Protein AF-A0AAV4AKH5-F1 (afdb_monomer_lite)

Sequence (74 aa):
MFYGQDERWEDGCDYNCQCVDASKGHYQCAAKCLTFRDLPPECSVLPAPQGKCCPIINCPQGIVVNYPDGYQPQ

Structure (mmCIF, N/CA/C/O backbone):
data_AF-A0AAV4AKH5-F1
#
_entry.id   AF-A0AAV4AKH5-F1
#
loop_
_atom_site.group_PDB
_atom_site.id
_atom_site.type_symbol
_atom_site.label_atom_id
_atom_site.label_alt_id
_atom_site.label_comp_id
_atom_site.label_asym_id
_atom_site.label_entity_id
_atom_site.label_seq_id
_atom_site.pdbx_PDB_ins_code
_atom_site.Cartn_x
_atom_site.Cartn_y
_atom_site.Cartn_z
_atom_site.occupancy
_atom_site.B_iso_or_equiv
_atom_site.auth_seq_id
_atom_site.auth_comp_id
_atom_site.auth_asym_id
_atom_site.auth_atom_id
_atom_site.pdbx_PDB_model_num
ATOM 1 N N . MET A 1 1 ? 17.987 5.834 -20.126 1.00 46.09 1 MET A N 1
ATOM 2 C CA . MET A 1 1 ? 17.844 4.455 -19.625 1.00 46.09 1 MET A CA 1
ATOM 3 C C . MET A 1 1 ? 16.354 4.211 -19.566 1.00 46.09 1 MET A C 1
ATOM 5 O O . MET A 1 1 ? 15.696 4.791 -18.718 1.00 46.09 1 MET A O 1
ATOM 9 N N . PHE A 1 2 ? 15.820 3.555 -20.593 1.00 54.47 2 PHE A N 1
ATOM 10 C CA . PHE A 1 2 ? 14.394 3.272 -20.723 1.00 54.47 2 PHE A CA 1
ATOM 11 C C . PHE A 1 2 ? 14.228 1.814 -20.321 1.00 54.47 2 PHE A C 1
ATOM 13 O O . PHE A 1 2 ? 14.877 0.964 -20.928 1.00 54.47 2 PHE A O 1
ATOM 20 N N . TYR A 1 3 ? 13.466 1.578 -19.257 1.00 57.62 3 TYR A N 1
ATOM 21 C CA . TYR A 1 3 ? 13.120 0.258 -18.736 1.00 57.62 3 TYR A CA 1
ATOM 22 C C . TYR A 1 3 ? 12.845 -0.720 -19.888 1.00 57.62 3 TYR A C 1
ATOM 24 O O . TYR A 1 3 ? 12.143 -0.366 -20.845 1.00 57.62 3 TYR A O 1
ATOM 32 N N . GLY A 1 4 ? 13.439 -1.916 -19.833 1.00 65.44 4 GLY A N 1
ATOM 33 C CA . GLY A 1 4 ? 13.254 -2.945 -20.853 1.00 65.44 4 GLY A CA 1
ATOM 34 C C . GLY A 1 4 ? 11.777 -3.300 -21.041 1.00 65.44 4 GLY A C 1
ATOM 35 O O . GLY A 1 4 ? 10.956 -3.133 -20.139 1.00 65.44 4 GLY A O 1
ATOM 36 N N . GLN A 1 5 ? 11.402 -3.782 -22.226 1.00 72.88 5 GLN A N 1
ATOM 37 C CA . GLN A 1 5 ? 10.063 -4.347 -22.404 1.00 72.88 5 GLN A CA 1
ATOM 38 C C . GLN A 1 5 ? 9.890 -5.545 -21.459 1.00 72.88 5 GLN A C 1
ATOM 40 O O . GLN A 1 5 ? 10.831 -6.319 -21.288 1.00 72.88 5 GLN A O 1
ATOM 45 N N . ASP A 1 6 ? 8.727 -5.643 -20.809 1.00 70.25 6 ASP A N 1
ATOM 46 C CA . ASP A 1 6 ? 8.430 -6.588 -19.723 1.00 70.25 6 ASP A CA 1
ATOM 47 C C . ASP A 1 6 ? 9.236 -6.396 -18.429 1.00 70.25 6 ASP A C 1
ATOM 49 O O . ASP A 1 6 ? 9.099 -7.180 -17.486 1.00 70.25 6 ASP A O 1
ATOM 53 N N . GLU A 1 7 ? 10.028 -5.328 -18.327 1.00 78.44 7 GLU A N 1
ATOM 54 C CA . GLU A 1 7 ? 10.730 -4.999 -17.094 1.00 78.44 7 GLU A CA 1
ATOM 55 C C . GLU A 1 7 ? 9.722 -4.592 -16.016 1.00 78.44 7 GLU A C 1
ATOM 57 O O . GLU A 1 7 ? 8.853 -3.739 -16.228 1.00 78.44 7 GLU A O 1
ATOM 62 N N . ARG A 1 8 ? 9.824 -5.241 -14.855 1.00 78.38 8 ARG A N 1
ATOM 63 C CA . ARG A 1 8 ? 9.026 -4.932 -13.670 1.00 78.38 8 ARG A CA 1
ATOM 64 C C . ARG A 1 8 ? 9.921 -4.249 -12.661 1.00 78.38 8 ARG A C 1
ATOM 66 O O . ARG A 1 8 ? 10.981 -4.775 -12.328 1.00 78.38 8 ARG A O 1
ATOM 73 N N . TRP A 1 9 ? 9.483 -3.103 -12.173 1.00 78.81 9 TRP A N 1
ATOM 74 C CA . TRP A 1 9 ? 10.126 -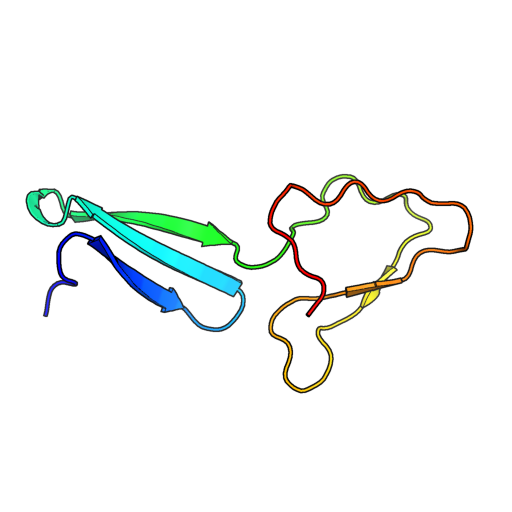2.419 -11.072 1.00 78.81 9 TRP A CA 1
ATOM 75 C C . TRP A 1 9 ? 9.112 -2.130 -9.985 1.00 78.81 9 TRP A C 1
ATOM 77 O O . TRP A 1 9 ? 7.924 -1.887 -10.199 1.00 78.81 9 TRP A O 1
ATOM 87 N N . GLU A 1 10 ? 9.630 -2.165 -8.779 1.00 76.81 10 GLU A N 1
ATOM 88 C CA . GLU A 1 10 ? 8.873 -1.970 -7.571 1.00 76.81 10 GLU A CA 1
ATOM 89 C C . GLU A 1 10 ? 9.171 -0.554 -7.095 1.00 76.81 10 GLU A C 1
ATOM 91 O O . GLU A 1 10 ? 10.272 -0.277 -6.617 1.00 76.81 10 GLU A O 1
ATOM 96 N N . ASP A 1 11 ? 8.212 0.358 -7.270 1.00 69.62 11 ASP A N 1
ATOM 97 C CA . ASP A 1 11 ? 8.330 1.728 -6.773 1.00 69.62 11 ASP A CA 1
ATOM 98 C C . ASP A 1 11 ? 8.006 1.708 -5.272 1.00 69.62 11 ASP A C 1
ATOM 100 O O . ASP A 1 11 ? 6.887 1.944 -4.810 1.00 69.62 11 ASP A O 1
ATOM 104 N N . GLY A 1 12 ? 8.993 1.233 -4.511 1.00 70.75 12 GLY A N 1
ATOM 105 C CA . GLY A 1 12 ? 8.888 0.999 -3.080 1.00 70.75 12 GLY A CA 1
ATOM 106 C C . GLY A 1 12 ? 7.891 -0.104 -2.707 1.00 70.75 12 GLY A C 1
ATOM 107 O O . GLY A 1 12 ? 7.887 -1.213 -3.259 1.00 70.75 12 GLY A O 1
ATOM 108 N N . CYS A 1 13 ? 7.081 0.197 -1.694 1.00 66.94 13 CYS A N 1
ATOM 109 C CA . CYS A 1 13 ? 6.128 -0.732 -1.093 1.00 66.94 13 CYS A CA 1
ATOM 110 C C . CYS A 1 13 ? 4.692 -0.561 -1.604 1.00 66.94 13 CYS A C 1
ATOM 112 O O . CYS A 1 13 ? 3.894 -1.481 -1.448 1.00 66.94 13 CYS A O 1
ATOM 114 N N . ASP A 1 14 ? 4.376 0.564 -2.244 1.00 63.34 14 ASP A N 1
ATOM 115 C CA . ASP A 1 14 ? 3.008 0.899 -2.640 1.00 63.34 14 ASP A CA 1
ATOM 116 C C . ASP A 1 14 ? 2.647 0.358 -4.029 1.00 63.34 14 ASP A C 1
ATOM 118 O O . ASP A 1 14 ? 1.555 -0.187 -4.213 1.00 63.34 14 ASP A O 1
ATOM 122 N N . TYR A 1 15 ? 3.562 0.442 -5.003 1.00 71.06 15 TYR A N 1
ATOM 123 C CA . TYR A 1 15 ? 3.261 0.133 -6.403 1.00 71.06 15 TYR A CA 1
ATOM 124 C C . TYR A 1 15 ? 4.286 -0.806 -7.044 1.00 71.06 15 TYR A C 1
ATOM 126 O O . TYR A 1 15 ? 5.494 -0.718 -6.832 1.00 71.06 15 TYR A O 1
ATOM 134 N N . ASN A 1 16 ? 3.781 -1.725 -7.860 1.00 81.06 16 ASN A N 1
ATOM 135 C CA . ASN A 1 16 ? 4.553 -2.572 -8.752 1.00 81.06 16 ASN A CA 1
ATOM 136 C C . ASN A 1 16 ? 4.219 -2.156 -10.180 1.00 81.06 16 ASN A C 1
ATOM 138 O O . ASN A 1 16 ? 3.088 -2.322 -10.641 1.00 81.06 16 ASN A O 1
ATOM 142 N N . CYS A 1 17 ? 5.199 -1.587 -10.862 1.00 83.69 17 CYS A N 1
ATOM 143 C CA . CYS A 1 17 ? 5.070 -1.107 -12.221 1.00 83.69 17 CYS A CA 1
ATOM 144 C C . CYS A 1 17 ? 5.706 -2.102 -13.185 1.00 83.69 17 CYS A C 1
ATOM 146 O O . CYS A 1 17 ? 6.815 -2.579 -12.973 1.00 83.69 17 CYS A O 1
ATOM 148 N N . GLN A 1 18 ? 4.992 -2.421 -14.258 1.00 85.50 18 GLN A N 1
ATOM 149 C CA . GLN A 1 18 ? 5.485 -3.244 -15.352 1.00 85.50 18 GLN A CA 1
ATOM 150 C C . GLN A 1 18 ? 5.479 -2.436 -16.646 1.00 85.50 18 GLN A C 1
ATOM 152 O O . GLN A 1 18 ? 4.454 -1.870 -17.025 1.00 85.50 18 GLN A O 1
ATOM 157 N N . CYS A 1 19 ? 6.594 -2.428 -17.371 1.00 83.50 19 CYS A N 1
ATOM 158 C CA . CYS A 1 19 ? 6.629 -1.944 -18.745 1.00 83.50 19 CYS A CA 1
ATOM 159 C C . CYS A 1 19 ? 5.918 -2.964 -19.641 1.00 83.50 19 CYS A C 1
ATOM 161 O O . CYS A 1 19 ? 6.449 -4.042 -19.896 1.00 83.50 19 CYS A O 1
ATOM 163 N N . VAL A 1 20 ? 4.709 -2.645 -20.099 1.00 84.25 20 VAL A N 1
ATOM 164 C CA . VAL A 1 20 ? 3.952 -3.517 -21.014 1.00 84.25 20 VAL A CA 1
ATOM 165 C C . VAL A 1 20 ? 4.347 -3.262 -22.470 1.00 84.25 20 VAL A C 1
ATOM 167 O O . VAL A 1 20 ? 4.358 -4.176 -23.287 1.00 84.25 20 VAL A O 1
ATOM 170 N N . ASP A 1 21 ? 4.733 -2.027 -22.796 1.00 81.50 21 ASP A N 1
ATOM 171 C CA . ASP A 1 21 ? 5.016 -1.611 -24.166 1.00 81.50 21 ASP A CA 1
ATOM 172 C C . ASP A 1 21 ? 6.105 -0.528 -24.200 1.00 81.50 21 ASP A C 1
ATOM 174 O O . ASP A 1 21 ? 5.830 0.673 -24.257 1.00 81.50 21 ASP A O 1
ATOM 178 N N . ALA A 1 22 ? 7.374 -0.951 -24.198 1.00 77.44 22 ALA A N 1
ATOM 179 C CA . ALA A 1 22 ? 8.518 -0.034 -24.214 1.00 77.44 22 ALA A CA 1
ATOM 180 C C . ALA A 1 22 ? 8.574 0.811 -25.499 1.00 77.44 22 ALA A C 1
ATOM 182 O O . ALA A 1 22 ? 8.913 1.991 -25.449 1.00 77.44 22 ALA A O 1
ATOM 183 N N . SER A 1 23 ? 8.171 0.248 -26.648 1.00 79.94 23 SER A N 1
ATOM 184 C CA . SER A 1 23 ? 8.148 0.962 -27.936 1.00 79.94 23 SER A CA 1
ATOM 185 C C . SER A 1 23 ? 7.146 2.117 -27.984 1.00 79.94 23 SER A C 1
ATOM 187 O O . SER A 1 23 ? 7.325 3.045 -28.769 1.00 79.94 23 SER A O 1
ATOM 189 N N . LYS A 1 24 ? 6.097 2.073 -27.153 1.00 80.12 24 LYS A N 1
ATOM 190 C CA . LYS A 1 24 ? 5.103 3.150 -27.021 1.00 80.12 24 LYS A CA 1
ATOM 191 C C . LYS A 1 24 ? 5.241 3.930 -25.709 1.00 80.12 24 LYS A C 1
ATOM 193 O O . LYS A 1 24 ? 4.493 4.879 -25.499 1.00 80.12 24 LYS A O 1
ATOM 198 N N . GLY A 1 25 ? 6.158 3.530 -24.825 1.00 76.88 25 GLY A N 1
ATOM 199 C CA . GLY A 1 25 ? 6.287 4.083 -23.476 1.00 76.88 25 GLY A CA 1
ATOM 200 C C . GLY A 1 25 ? 5.112 3.750 -22.550 1.00 76.88 25 GLY A C 1
ATOM 201 O O . GLY A 1 25 ? 4.860 4.489 -21.603 1.00 76.88 25 GLY A O 1
ATOM 202 N N . HIS A 1 26 ? 4.371 2.670 -22.815 1.00 81.31 26 HIS A N 1
ATOM 203 C CA . HIS A 1 26 ? 3.281 2.228 -21.950 1.00 81.31 26 HIS A CA 1
ATOM 204 C C . HIS A 1 26 ? 3.820 1.357 -20.815 1.00 81.31 26 HIS A C 1
ATOM 206 O O . HIS A 1 26 ? 4.401 0.291 -21.030 1.00 81.31 26 HIS A O 1
ATOM 212 N N . TYR A 1 27 ? 3.547 1.788 -19.592 1.00 83.75 27 TYR A N 1
ATOM 213 C CA . TYR A 1 27 ? 3.789 1.034 -18.374 1.00 83.75 27 TYR A CA 1
ATOM 214 C C . TYR A 1 27 ? 2.499 0.967 -17.561 1.00 83.75 27 TYR A C 1
ATOM 216 O O . TYR A 1 27 ? 1.665 1.873 -17.601 1.00 83.75 27 TYR A O 1
ATOM 224 N N . GLN A 1 28 ? 2.311 -0.135 -16.851 1.00 82.25 28 GLN A N 1
ATOM 225 C CA . GLN A 1 28 ? 1.142 -0.398 -16.035 1.00 82.25 28 GLN A CA 1
ATOM 226 C C . GLN A 1 28 ? 1.593 -0.585 -14.591 1.00 82.25 28 GLN A C 1
ATOM 228 O O . GLN A 1 28 ? 2.315 -1.527 -14.276 1.00 82.25 28 GLN A O 1
ATOM 233 N N . CYS A 1 29 ? 1.185 0.338 -13.723 1.00 79.06 29 CYS A N 1
ATOM 234 C CA . CYS A 1 29 ? 1.430 0.253 -12.290 1.00 79.06 29 CYS A CA 1
ATOM 235 C C . CYS A 1 29 ? 0.205 -0.325 -11.595 1.00 79.06 29 CYS A C 1
ATOM 237 O O . CYS A 1 29 ? -0.888 0.235 -11.680 1.00 79.06 29 CYS A O 1
ATOM 239 N N . ALA A 1 30 ? 0.397 -1.441 -10.905 1.00 76.44 30 ALA A N 1
ATOM 240 C CA . ALA A 1 30 ? -0.587 -2.021 -10.011 1.00 76.44 30 ALA A CA 1
ATOM 241 C C . ALA A 1 30 ? -0.175 -1.734 -8.565 1.00 76.44 30 ALA A C 1
ATOM 243 O O . ALA A 1 30 ? 1.006 -1.811 -8.225 1.00 76.44 30 ALA A O 1
ATOM 244 N N . ALA A 1 31 ? -1.139 -1.400 -7.706 1.00 73.00 31 ALA A N 1
ATOM 245 C CA . ALA A 1 31 ? -0.874 -1.323 -6.275 1.00 73.00 31 ALA A CA 1
ATOM 246 C C . ALA A 1 31 ? -0.455 -2.715 -5.783 1.00 73.00 31 ALA A C 1
ATOM 248 O O . ALA A 1 31 ? -1.145 -3.701 -6.042 1.00 73.00 31 ALA A O 1
ATOM 249 N N . LYS A 1 32 ? 0.684 -2.801 -5.095 1.00 73.75 32 LYS A N 1
ATOM 250 C CA . LYS A 1 32 ? 1.144 -4.051 -4.470 1.00 73.75 32 LYS A CA 1
ATOM 251 C C . LYS A 1 32 ? 0.232 -4.473 -3.333 1.00 73.75 32 LYS A C 1
ATOM 253 O O . LYS A 1 32 ? 0.060 -5.657 -3.060 1.00 73.75 32 LYS A O 1
ATOM 258 N N . CYS A 1 33 ? -0.310 -3.475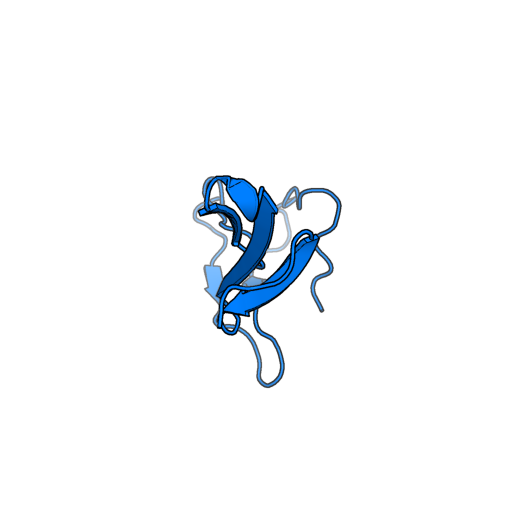 -2.653 1.00 73.38 33 CYS A N 1
ATOM 259 C CA . CYS A 1 33 ? -1.092 -3.654 -1.455 1.00 73.38 33 CYS A CA 1
ATOM 260 C C . CYS A 1 33 ? -2.576 -3.532 -1.741 1.00 73.38 33 CYS A C 1
ATOM 262 O O . CYS A 1 33 ? -3.007 -2.781 -2.621 1.00 73.38 33 CYS A O 1
ATOM 264 N N . LEU A 1 34 ? -3.370 -4.254 -0.950 1.00 69.94 34 LEU A N 1
ATOM 265 C CA . LEU A 1 34 ? -4.810 -4.140 -1.052 1.00 69.94 34 LEU A CA 1
ATOM 266 C C . LEU A 1 34 ? -5.255 -2.735 -0.687 1.00 69.94 34 LEU A C 1
ATOM 268 O O . LEU A 1 34 ? -4.966 -2.234 0.398 1.00 69.94 34 LEU A O 1
ATOM 272 N N . THR A 1 35 ? -6.033 -2.133 -1.576 1.00 68.19 35 THR A N 1
ATOM 273 C CA . THR A 1 35 ? -6.804 -0.951 -1.221 1.00 68.19 35 THR A CA 1
ATOM 274 C C . THR A 1 35 ? -8.153 -1.418 -0.702 1.00 68.19 35 THR A C 1
ATOM 276 O O . THR A 1 35 ? -9.032 -1.806 -1.470 1.00 68.19 35 THR A O 1
ATOM 279 N N . PHE A 1 36 ? -8.316 -1.402 0.614 1.00 72.38 36 PHE A N 1
ATOM 280 C CA . PHE A 1 36 ? -9.582 -1.725 1.256 1.00 72.38 36 PHE A CA 1
ATOM 281 C C . PHE A 1 36 ? -10.579 -0.575 1.041 1.00 72.38 36 PHE A C 1
ATOM 283 O O . PHE A 1 36 ? -10.624 0.366 1.827 1.00 72.38 36 PHE A O 1
ATOM 290 N N . ARG A 1 37 ? -11.336 -0.603 -0.065 1.00 64.81 37 ARG A N 1
ATOM 291 C CA . ARG A 1 37 ? -12.397 0.388 -0.343 1.00 64.81 37 ARG A CA 1
ATOM 292 C C . ARG A 1 37 ? -13.716 0.066 0.356 1.00 64.81 37 ARG A C 1
ATOM 294 O O . ARG A 1 37 ? -14.379 0.981 0.823 1.00 64.81 37 ARG A O 1
ATOM 301 N N . ASP A 1 38 ? -14.042 -1.218 0.462 1.00 68.69 38 ASP A N 1
ATOM 302 C CA . ASP A 1 38 ? -15.271 -1.731 1.080 1.00 68.69 38 ASP A CA 1
ATOM 303 C C . ASP A 1 38 ? -14.949 -2.465 2.386 1.00 68.69 38 ASP A C 1
ATOM 305 O O . ASP A 1 38 ? -15.326 -3.617 2.600 1.00 68.69 38 ASP A O 1
ATOM 309 N N . LEU A 1 39 ? -14.176 -1.815 3.258 1.00 74.25 39 LEU A N 1
ATOM 310 C CA . LEU A 1 39 ? -13.959 -2.336 4.600 1.00 74.25 39 LEU A CA 1
ATOM 311 C C . LEU A 1 39 ? -15.134 -1.915 5.492 1.00 74.25 39 LEU A C 1
ATOM 313 O O . LEU A 1 39 ? -15.480 -0.730 5.506 1.00 74.25 39 LEU A O 1
ATOM 317 N N . PRO A 1 40 ? -15.751 -2.838 6.249 1.00 77.62 40 PRO A N 1
ATOM 318 C CA . PRO A 1 40 ? -16.768 -2.450 7.211 1.00 77.62 40 PRO A CA 1
ATOM 319 C C . PRO A 1 40 ? -16.156 -1.529 8.281 1.00 77.62 40 PRO A C 1
ATOM 321 O O . PRO A 1 40 ? -14.973 -1.660 8.607 1.00 77.62 40 PRO A O 1
ATOM 324 N N . PRO A 1 41 ? -16.944 -0.597 8.844 1.00 78.50 41 PRO A N 1
ATOM 325 C CA . PRO A 1 41 ? -16.449 0.461 9.735 1.00 78.50 41 PRO A CA 1
ATOM 326 C C . PRO A 1 41 ? -15.863 -0.063 11.052 1.00 78.50 41 PRO A C 1
ATOM 328 O O . PRO A 1 41 ? -15.211 0.673 11.785 1.00 78.50 41 PRO A O 1
ATOM 331 N N . GLU A 1 42 ? -16.110 -1.331 11.366 1.00 83.12 42 GLU A N 1
ATOM 332 C CA . GLU A 1 42 ? -15.554 -2.033 12.518 1.00 83.12 42 GLU A CA 1
ATOM 333 C C . GLU A 1 42 ? -14.124 -2.551 12.296 1.00 83.12 42 GLU A C 1
ATOM 335 O O . GLU A 1 42 ? -13.447 -2.916 13.255 1.00 83.12 42 GLU A O 1
ATOM 340 N N . CYS A 1 43 ? -13.642 -2.571 11.052 1.00 83.00 43 CYS A N 1
ATOM 341 C CA . CYS A 1 43 ? -12.270 -2.927 10.731 1.00 83.00 43 CYS A CA 1
ATOM 342 C C . CYS A 1 43 ? -11.369 -1.693 10.713 1.00 83.00 43 CYS A C 1
ATOM 344 O O . CYS A 1 43 ? -11.659 -0.698 10.050 1.00 83.00 43 CYS A O 1
ATOM 346 N N . SER A 1 44 ? -10.211 -1.807 11.356 1.00 83.56 44 SER A N 1
ATOM 347 C CA . SER A 1 44 ? -9.184 -0.766 11.338 1.00 83.56 44 SER A CA 1
ATOM 348 C C . SER A 1 44 ? -8.027 -1.176 10.441 1.00 83.56 44 SER A C 1
ATOM 350 O O . SER A 1 44 ? -7.482 -2.272 10.582 1.00 83.56 44 SER A O 1
ATOM 352 N N . VAL A 1 45 ? -7.616 -0.282 9.543 1.00 81.44 45 VAL A N 1
ATOM 353 C CA . VAL A 1 45 ? -6.383 -0.449 8.769 1.00 81.44 45 VAL A CA 1
ATOM 354 C C . VAL A 1 45 ? -5.212 -0.091 9.676 1.00 81.44 45 VAL A C 1
ATOM 356 O O . VAL A 1 45 ? -5.071 1.051 10.112 1.00 81.44 45 VAL A O 1
ATOM 359 N N . LEU A 1 46 ? -4.391 -1.082 9.989 1.00 80.12 46 LEU A N 1
ATOM 360 C CA . LEU A 1 46 ? -3.156 -0.908 10.730 1.00 80.12 46 LEU A CA 1
ATOM 361 C C . LEU A 1 46 ? -1.990 -0.689 9.758 1.00 80.12 46 LEU A C 1
ATOM 363 O O . LEU A 1 46 ? -1.965 -1.265 8.664 1.00 80.12 46 LEU A O 1
ATOM 367 N N . PRO A 1 47 ? -1.000 0.127 10.154 1.00 77.44 47 PRO A N 1
ATOM 368 C CA . PRO A 1 47 ? 0.208 0.308 9.365 1.00 77.44 47 PRO A CA 1
ATOM 369 C C . PRO A 1 47 ? 0.932 -1.025 9.154 1.00 77.44 47 PRO A C 1
ATOM 371 O O . PRO A 1 47 ? 0.817 -1.952 9.960 1.00 77.44 47 PRO A O 1
ATOM 374 N N . ALA A 1 48 ? 1.689 -1.107 8.060 1.00 78.19 48 ALA A N 1
ATOM 375 C CA . ALA A 1 48 ? 2.466 -2.293 7.739 1.00 78.19 48 ALA A CA 1
ATOM 376 C C . ALA A 1 48 ? 3.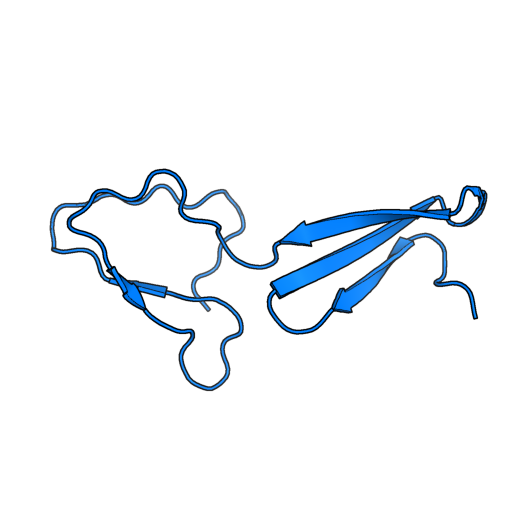456 -2.607 8.882 1.00 78.19 48 ALA A C 1
ATOM 378 O O . ALA A 1 48 ? 4.180 -1.706 9.325 1.00 78.19 48 ALA A O 1
ATOM 379 N N . PRO A 1 49 ? 3.499 -3.851 9.393 1.00 75.88 49 PRO A N 1
ATOM 380 C CA . PRO A 1 49 ? 4.470 -4.225 10.413 1.00 75.88 49 PRO A CA 1
ATOM 381 C C . PRO A 1 49 ? 5.903 -4.169 9.865 1.00 75.88 49 PRO A C 1
ATOM 383 O O . PRO A 1 49 ? 6.135 -4.191 8.657 1.00 75.88 49 PRO A O 1
ATOM 386 N N . GLN A 1 50 ? 6.889 -4.094 10.761 1.00 74.69 50 GLN A N 1
ATOM 387 C CA . GLN A 1 50 ? 8.297 -3.966 10.378 1.00 74.69 50 GLN A CA 1
ATOM 388 C C . GLN A 1 50 ? 8.726 -5.122 9.454 1.00 74.69 50 GLN A C 1
ATOM 390 O O . GLN A 1 50 ? 8.594 -6.292 9.804 1.00 74.69 50 GLN A O 1
ATOM 395 N N . GLY A 1 51 ? 9.231 -4.781 8.265 1.00 71.12 51 GLY A N 1
ATOM 396 C CA . GLY A 1 51 ? 9.612 -5.751 7.231 1.00 71.12 51 GLY A CA 1
ATOM 397 C C . GLY A 1 51 ? 8.490 -6.132 6.260 1.00 71.12 51 GLY A C 1
ATOM 398 O O . GLY A 1 51 ? 8.731 -6.930 5.356 1.00 71.12 51 GLY A O 1
ATOM 399 N N . LYS A 1 52 ? 7.286 -5.565 6.409 1.00 72.00 52 LYS A N 1
ATOM 400 C CA . LYS A 1 52 ? 6.189 -5.686 5.443 1.00 72.00 52 LYS A CA 1
ATOM 401 C C . LYS A 1 52 ? 5.959 -4.368 4.728 1.00 72.00 52 LYS A C 1
ATOM 403 O O . LYS A 1 52 ? 6.095 -3.295 5.304 1.00 72.00 52 LYS A O 1
ATOM 408 N N . CYS A 1 53 ? 5.578 -4.484 3.463 1.00 74.31 53 CYS A N 1
ATOM 409 C CA . CYS A 1 53 ? 5.212 -3.343 2.637 1.00 74.31 53 CYS A CA 1
ATOM 410 C C . CYS A 1 53 ? 3.734 -2.973 2.759 1.00 74.31 53 CYS A C 1
ATOM 412 O O . CYS A 1 53 ? 3.384 -1.813 2.571 1.00 74.31 53 CYS A O 1
ATOM 414 N N . CYS A 1 54 ? 2.873 -3.942 3.080 1.00 77.50 54 CYS A N 1
ATOM 415 C CA . CYS A 1 54 ? 1.434 -3.739 3.015 1.00 77.50 54 CYS A CA 1
ATOM 416 C C . CYS A 1 54 ? 0.787 -3.553 4.383 1.00 77.50 54 CYS A C 1
ATOM 418 O O . CYS A 1 54 ? 1.119 -4.286 5.320 1.00 77.50 54 CYS A O 1
ATOM 420 N N . PRO 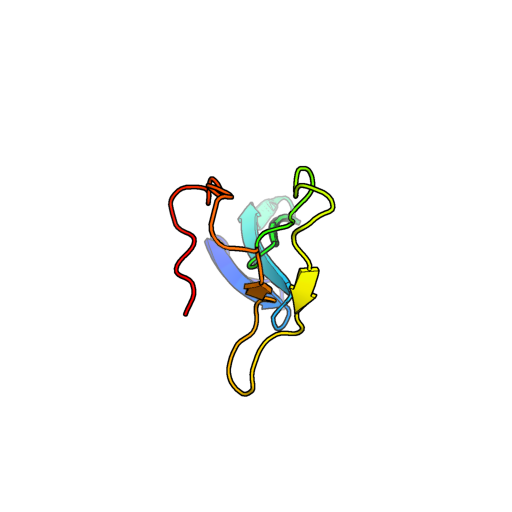A 1 55 ? -0.155 -2.596 4.497 1.00 74.94 55 PRO A N 1
ATOM 421 C CA . PRO A 1 55 ? -0.954 -2.446 5.694 1.00 74.94 55 PRO A CA 1
ATOM 422 C C . PRO A 1 55 ? -1.791 -3.704 5.908 1.00 74.94 55 PRO A C 1
ATOM 424 O O . PRO A 1 55 ? -2.258 -4.344 4.958 1.00 74.94 55 PRO A O 1
ATOM 427 N N . ILE A 1 56 ? -1.966 -4.044 7.177 1.00 76.88 56 ILE A N 1
ATOM 428 C CA . ILE A 1 56 ? -2.814 -5.152 7.602 1.00 76.88 56 ILE A CA 1
ATOM 429 C C . ILE A 1 56 ? -4.115 -4.580 8.132 1.00 76.88 56 ILE A C 1
ATOM 431 O O . ILE A 1 56 ? -4.161 -3.455 8.621 1.00 76.88 56 ILE A O 1
ATOM 435 N N . ILE A 1 57 ? -5.180 -5.357 8.069 1.00 78.56 57 ILE A N 1
ATOM 436 C CA . ILE A 1 57 ? -6.441 -4.965 8.684 1.00 78.56 57 ILE A CA 1
ATOM 437 C C . ILE 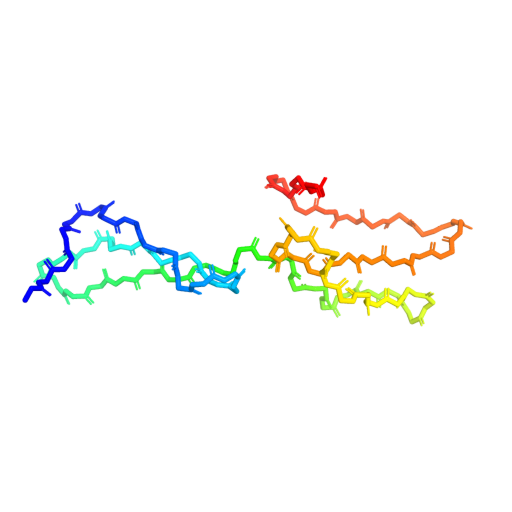A 1 57 ? -6.635 -5.755 9.960 1.00 78.56 57 ILE A C 1
ATOM 439 O O . ILE A 1 57 ? -6.373 -6.955 10.021 1.00 78.56 57 ILE A O 1
ATOM 443 N N . ASN A 1 58 ? -7.106 -5.065 10.982 1.00 82.38 58 ASN A N 1
ATOM 444 C CA . ASN A 1 58 ? -7.530 -5.681 12.216 1.00 82.38 58 ASN A CA 1
ATOM 445 C C . ASN A 1 58 ? -9.043 -5.527 12.321 1.00 82.38 58 ASN A C 1
ATOM 447 O O . ASN A 1 58 ? -9.545 -4.447 12.637 1.00 82.38 58 ASN A O 1
ATOM 451 N N . CYS A 1 59 ? -9.746 -6.615 12.022 1.00 80.75 59 CYS A N 1
ATOM 452 C CA . CYS A 1 59 ? -11.193 -6.707 12.138 1.00 80.75 59 CYS A CA 1
ATOM 453 C C . CYS A 1 59 ? -11.583 -7.489 13.399 1.00 80.75 59 CYS A C 1
ATOM 455 O O . CYS A 1 59 ? -10.894 -8.451 13.757 1.00 80.75 59 CYS A O 1
ATOM 457 N N . PRO A 1 60 ? -12.694 -7.129 14.061 1.00 82.25 60 PRO A N 1
ATOM 458 C CA . PRO A 1 60 ? -13.264 -7.940 15.126 1.00 82.25 60 PRO A CA 1
ATOM 459 C C . PRO A 1 60 ? -13.695 -9.317 14.602 1.00 82.25 60 PRO A C 1
ATOM 461 O O . PRO A 1 60 ? -13.970 -9.510 13.414 1.00 82.25 60 PRO A O 1
ATOM 464 N N . GLN A 1 61 ? -13.748 -10.294 15.511 1.00 75.50 61 GLN A N 1
ATOM 465 C CA . GLN A 1 61 ? -14.187 -11.649 15.186 1.00 75.50 61 GLN A CA 1
ATOM 466 C C . GLN A 1 61 ? -15.643 -11.614 14.702 1.00 75.50 61 GLN A C 1
ATOM 468 O O . GLN A 1 61 ? -16.548 -11.328 15.480 1.00 75.50 61 GLN A O 1
ATOM 473 N N . GLY A 1 62 ? -15.855 -11.896 13.415 1.00 72.06 62 GLY A N 1
ATOM 474 C CA . GLY A 1 62 ? -17.176 -11.846 12.780 1.00 72.06 62 GLY A CA 1
ATOM 475 C C . GLY A 1 62 ? -17.171 -11.264 11.368 1.00 72.06 62 GLY A C 1
ATOM 476 O O . GLY A 1 62 ? -18.112 -11.509 10.618 1.00 72.06 62 GLY A O 1
ATOM 477 N N . ILE A 1 63 ? -16.104 -10.564 10.971 1.00 74.25 63 ILE A N 1
ATOM 478 C CA . ILE A 1 63 ? -15.985 -10.009 9.620 1.00 74.25 63 ILE A CA 1
ATOM 479 C C . ILE A 1 63 ? -15.202 -10.941 8.700 1.00 74.25 63 ILE A C 1
ATOM 481 O O . ILE A 1 63 ? -14.036 -11.253 8.941 1.00 74.25 63 ILE A O 1
ATOM 485 N N . VAL A 1 64 ? -15.846 -11.344 7.604 1.00 65.38 64 VAL A N 1
ATOM 486 C CA . VAL A 1 64 ? -15.207 -12.067 6.503 1.00 65.38 64 VAL A CA 1
ATOM 487 C C . VAL A 1 64 ? -14.711 -11.042 5.494 1.00 65.38 64 VAL A C 1
ATOM 489 O O . VAL A 1 64 ? -15.500 -10.402 4.802 1.00 65.38 64 VAL A O 1
ATOM 492 N N . VAL A 1 65 ? -13.397 -10.870 5.423 1.00 69.06 65 VAL A N 1
ATOM 493 C CA . VAL A 1 65 ? -12.775 -9.976 4.447 1.00 69.06 65 VAL A CA 1
ATOM 494 C C . VAL A 1 65 ? -12.469 -10.797 3.202 1.00 69.06 65 VAL A C 1
ATOM 496 O O . VAL A 1 65 ? -11.724 -11.773 3.266 1.00 69.06 65 VAL A O 1
ATOM 499 N N . ASN A 1 66 ? -13.045 -10.400 2.069 1.00 65.69 66 ASN A N 1
ATOM 500 C CA . ASN A 1 66 ? -12.723 -11.000 0.781 1.00 65.69 66 ASN A CA 1
ATOM 501 C C . ASN A 1 66 ? -11.434 -10.377 0.252 1.00 65.69 66 ASN A C 1
ATOM 503 O O . ASN A 1 66 ? -11.437 -9.294 -0.334 1.00 65.69 66 ASN A O 1
ATOM 507 N N . TYR A 1 67 ? -10.325 -11.065 0.485 1.00 64.50 67 TYR A N 1
ATOM 508 C CA . TYR A 1 67 ? -9.064 -10.743 -0.162 1.00 64.50 67 TYR A CA 1
ATOM 509 C C . TYR A 1 67 ? -9.127 -11.217 -1.624 1.00 64.50 67 TYR A C 1
ATOM 511 O O . TYR A 1 67 ? -9.551 -12.349 -1.865 1.00 64.50 67 TYR A O 1
ATOM 519 N N . PRO A 1 68 ? -8.750 -10.392 -2.615 1.00 58.81 68 PRO A N 1
ATOM 520 C CA . PRO A 1 68 ? -8.623 -10.854 -3.984 1.00 58.81 68 PRO A CA 1
ATOM 521 C C . PRO A 1 68 ? -7.483 -11.868 -4.091 1.00 58.81 68 PRO A C 1
ATOM 523 O O . PRO A 1 68 ? -6.495 -11.830 -3.348 1.00 58.81 68 PRO A O 1
ATOM 526 N N . ASP A 1 69 ? -7.663 -12.780 -5.038 1.00 41.62 69 ASP A N 1
ATOM 527 C CA . ASP A 1 69 ? -6.759 -13.888 -5.310 1.00 41.62 69 ASP A CA 1
ATOM 528 C C . ASP A 1 69 ? -5.341 -13.361 -5.594 1.00 41.62 69 ASP A C 1
ATOM 530 O O . ASP A 1 69 ? -5.141 -12.525 -6.477 1.00 41.62 69 ASP A O 1
ATOM 534 N N . GLY A 1 70 ? -4.369 -13.800 -4.790 1.00 48.97 70 GLY A N 1
ATOM 535 C CA . GLY A 1 70 ? -2.980 -13.327 -4.839 1.00 48.97 70 GLY A CA 1
ATOM 536 C C . GLY A 1 70 ? -2.554 -12.408 -3.687 1.00 48.97 70 GLY A C 1
ATOM 537 O O . GLY A 1 70 ? -1.367 -12.107 -3.572 1.00 48.97 70 GLY A O 1
ATOM 538 N N . TYR A 1 71 ? -3.463 -12.004 -2.792 1.00 57.22 71 TYR A N 1
ATOM 539 C CA . TYR A 1 71 ? -3.071 -11.337 -1.548 1.00 57.22 71 TYR A CA 1
ATOM 540 C C . TYR A 1 71 ? -2.577 -12.368 -0.533 1.00 57.22 71 TYR A C 1
ATOM 542 O O . TYR A 1 71 ? -3.360 -13.042 0.137 1.00 57.22 71 TYR A O 1
ATOM 550 N N . GLN A 1 72 ? -1.258 -12.490 -0.411 1.00 49.16 72 GLN A N 1
ATOM 551 C CA . GLN A 1 72 ? -0.659 -13.157 0.735 1.00 49.16 72 GLN A CA 1
ATOM 552 C C . GLN A 1 72 ? -0.479 -12.104 1.835 1.00 49.16 72 GLN A C 1
ATOM 554 O O . GLN A 1 72 ? 0.342 -11.202 1.648 1.00 49.16 72 GLN A O 1
ATOM 559 N N . PRO A 1 73 ? -1.218 -12.171 2.963 1.00 53.22 73 PRO A N 1
ATOM 560 C CA . PRO A 1 73 ? -0.831 -11.437 4.159 1.00 53.22 73 PRO A CA 1
ATOM 561 C C . PRO A 1 73 ? 0.533 -11.990 4.565 1.00 53.22 73 PRO A C 1
ATOM 563 O O . PRO A 1 73 ? 0.631 -13.089 5.110 1.00 53.22 73 PRO A O 1
ATOM 566 N N . GLN A 1 74 ? 1.590 -11.299 4.147 1.00 43.94 74 GLN A N 1
ATOM 567 C CA . GLN A 1 74 ? 2.945 -11.781 4.340 1.00 43.94 74 GLN A CA 1
ATOM 568 C C . GLN A 1 74 ? 3.337 -11.619 5.796 1.00 43.94 74 GLN A C 1
ATOM 570 O O . GLN A 1 74 ? 3.088 -10.540 6.373 1.00 43.94 74 GLN A O 1
#

Secondary structure (DSSP, 8-state):
----TT-EEEETTTEEEEEEEGGGTEEEEEESS---SS--TT-EEEPPPTT-SS-EEE--TT----PPTT----

Foldseek 3Di:
DQADAQHWDDPALFWIKGRPDSPVS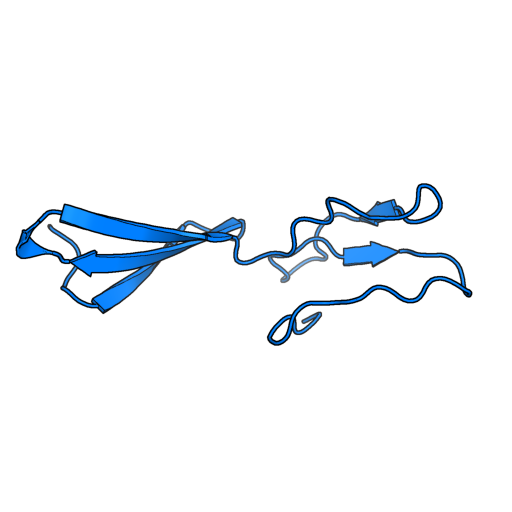DIDIDTPEDDPPPDPPQKDFADAPPPHSYTDIDHPPPDDDDDPPPDDPD

Radius of gyration: 15.78 Å; chains: 1; bounding box: 35×18×43 Å

pLDDT: mean 72.43, std 10.2, range [41.62, 85.5]

Organism: NCBI:txid259542